Protein AF-A0A6P2MZX0-F1 (afdb_monomer_lite)

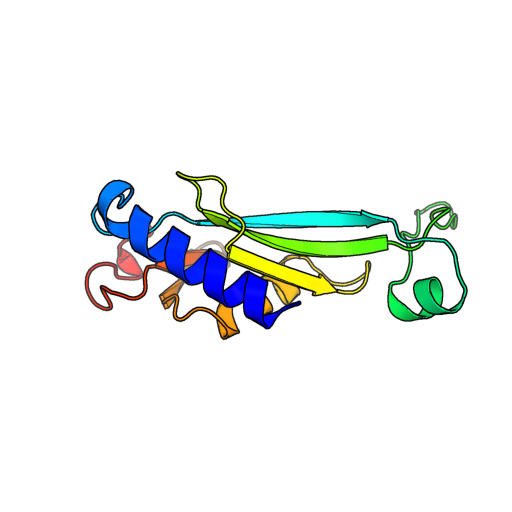Foldseek 3Di:
DVVVLQVVLVVVCVVCVVVPQDVNWFDKDKDKDKDFDPDDPVLCVFANFDADPVRDTDPTFIKIKIFIAGPVPRDGNDMDIHHPPDDSVVRSVVVCVVFVWDWQWDQDPVRDIDIDTTHDPDPDPDHNVNPD

pLDDT: mean 78.72, std 12.77, range [50.91, 95.44]

Secondary structure (DSSP, 8-state):
-HHHHHHHHHHHHHHHHTTT-BTTB--EEEEEEEEE----HHHHHHH--PBPTTS-B-SS-EEEEEEEEETTT--EEEEEEEETTS-HHHHTTHHHHSS--EEEEEE-TTS-EEEEEE-TT-SSS--GGGG-

Organism: NCBI:txid488446

Sequence (132 aa):
MVWLFERTVQAWCQQDAARHAFNGLSLWAIDGITLRTPDSPANREHFGAQGYASGKVASYPQVRAATLTSLPTHLVANIAFDRYETNEMLYAKQLLERWMARSIRVLDAAGCERVLLTSLTDRRRFKAADLR

Structure (mmCIF, N/CA/C/O backbone):
data_AF-A0A6P2MZX0-F1
#
_entry.id   AF-A0A6P2MZX0-F1
#
loop_
_atom_site.group_PDB
_atom_site.id
_atom_site.type_symbol
_atom_site.label_atom_id
_atom_site.label_alt_id
_atom_site.label_comp_id
_atom_site.label_asym_id
_atom_site.label_entity_id
_atom_site.label_seq_id
_atom_site.pdbx_PDB_ins_code
_atom_site.Cartn_x
_atom_site.Cartn_y
_atom_site.Cartn_z
_atom_site.occupancy
_atom_site.B_iso_or_equiv
_atom_site.auth_seq_id
_atom_site.auth_comp_id
_atom_site.auth_asym_id
_atom_site.auth_atom_id
_atom_site.pdbx_PDB_model_num
ATOM 1 N N . MET A 1 1 ? -6.941 -15.015 -7.993 1.00 63.00 1 MET A N 1
ATOM 2 C CA . MET A 1 1 ? -6.046 -14.533 -6.915 1.00 63.00 1 MET A CA 1
ATOM 3 C C . MET A 1 1 ? -6.622 -13.329 -6.177 1.00 63.00 1 MET A C 1
ATOM 5 O O . MET A 1 1 ? -6.818 -13.452 -4.979 1.00 63.00 1 MET A O 1
ATOM 9 N N . VAL A 1 2 ? -6.976 -12.230 -6.859 1.00 83.12 2 VAL A N 1
ATOM 10 C CA . VAL A 1 2 ? -7.536 -11.011 -6.224 1.00 83.12 2 VAL A CA 1
ATOM 11 C C . VAL A 1 2 ? -8.742 -11.301 -5.316 1.00 83.12 2 VAL A C 1
ATOM 13 O O . VAL A 1 2 ? -8.747 -10.893 -4.163 1.00 83.12 2 VAL A O 1
ATOM 16 N N . TRP A 1 3 ? -9.703 -12.103 -5.785 1.00 86.06 3 TRP A N 1
ATOM 17 C CA . TRP A 1 3 ? -10.902 -12.444 -5.007 1.00 86.06 3 TRP A CA 1
ATOM 18 C C . TRP A 1 3 ? -10.604 -13.119 -3.656 1.00 86.06 3 TRP A C 1
ATOM 20 O O . TRP A 1 3 ? -11.229 -12.791 -2.651 1.00 86.06 3 TRP A O 1
ATOM 30 N N . LEU A 1 4 ? -9.640 -14.050 -3.616 1.00 91.06 4 LEU A N 1
ATOM 31 C CA . LEU A 1 4 ? -9.277 -14.751 -2.379 1.00 91.06 4 LEU A CA 1
ATOM 32 C C . LEU A 1 4 ? -8.613 -13.791 -1.393 1.00 91.06 4 LEU A C 1
ATOM 34 O O . LEU A 1 4 ? -8.955 -13.797 -0.217 1.00 91.06 4 LEU A O 1
ATOM 38 N N . PHE A 1 5 ? -7.696 -12.952 -1.880 1.00 88.62 5 PHE A N 1
ATOM 39 C CA . PHE A 1 5 ? -7.072 -11.914 -1.066 1.00 88.62 5 PHE A CA 1
ATOM 40 C C . PHE A 1 5 ? -8.131 -10.998 -0.436 1.00 88.62 5 PHE A C 1
ATOM 42 O O . PHE A 1 5 ? -8.157 -10.847 0.782 1.00 88.62 5 PHE A O 1
ATOM 49 N N . GLU A 1 6 ? -9.060 -10.477 -1.243 1.00 84.75 6 GLU A N 1
ATOM 50 C CA . GLU A 1 6 ? -10.134 -9.592 -0.778 1.00 84.75 6 GLU A CA 1
ATOM 51 C C . GLU A 1 6 ? -11.017 -10.252 0.290 1.00 84.75 6 GLU A C 1
ATOM 53 O O . GLU A 1 6 ? -11.333 -9.629 1.304 1.00 84.75 6 GLU A O 1
ATOM 58 N N . ARG A 1 7 ? -11.401 -11.521 0.098 1.00 87.62 7 ARG A N 1
ATOM 59 C CA . ARG A 1 7 ? -12.245 -12.249 1.059 1.00 87.62 7 ARG A CA 1
ATOM 60 C C . ARG A 1 7 ? -11.550 -12.533 2.374 1.00 87.62 7 ARG A C 1
ATOM 62 O O . ARG A 1 7 ? -12.153 -12.330 3.427 1.00 87.62 7 ARG A O 1
ATOM 69 N N . THR A 1 8 ? -10.298 -12.958 2.319 1.00 91.06 8 THR A N 1
ATOM 70 C CA . THR A 1 8 ? -9.527 -13.281 3.518 1.00 91.06 8 THR A CA 1
ATOM 71 C C . THR A 1 8 ? -9.231 -12.024 4.332 1.00 91.06 8 THR A C 1
ATOM 73 O O . THR A 1 8 ? -9.480 -11.999 5.535 1.00 91.06 8 THR A O 1
ATOM 76 N N . VAL A 1 9 ? -8.800 -10.947 3.669 1.00 88.75 9 VAL A N 1
ATOM 77 C CA . VAL A 1 9 ? -8.593 -9.643 4.307 1.00 88.75 9 VAL A CA 1
ATOM 78 C C . VAL A 1 9 ? -9.875 -9.144 4.957 1.00 88.75 9 VAL A C 1
ATOM 80 O O . VAL A 1 9 ? -9.853 -8.748 6.119 1.00 88.75 9 VAL A O 1
ATOM 83 N N . GLN A 1 10 ? -11.002 -9.168 4.237 1.00 84.50 10 GLN A N 1
ATOM 84 C CA . GLN A 1 10 ? -12.267 -8.685 4.780 1.00 84.50 10 GLN A CA 1
ATOM 85 C C . GLN A 1 10 ? -12.652 -9.456 6.048 1.00 84.50 10 GLN A C 1
ATOM 87 O O . GLN A 1 10 ? -13.026 -8.833 7.041 1.00 84.50 10 GLN A O 1
ATOM 92 N N . ALA A 1 11 ? -12.544 -10.786 6.026 1.00 88.88 11 ALA A N 1
ATOM 93 C CA . ALA A 1 11 ? -12.876 -11.623 7.172 1.00 88.88 11 ALA A CA 1
ATOM 94 C C . ALA A 1 11 ? -11.989 -11.304 8.387 1.00 88.88 11 ALA A C 1
ATOM 96 O O . ALA A 1 11 ? -12.507 -11.076 9.480 1.00 88.88 11 ALA A O 1
ATOM 97 N N . TRP A 1 12 ? -10.670 -11.216 8.197 1.00 90.75 12 TRP A N 1
ATOM 98 C CA . TRP A 1 12 ? -9.736 -10.932 9.288 1.00 90.75 12 TRP A CA 1
ATOM 99 C C . TRP A 1 12 ? -9.880 -9.510 9.832 1.00 90.75 12 TRP A C 1
ATOM 101 O O . TRP A 1 12 ? -9.962 -9.320 11.043 1.00 90.75 12 TRP A O 1
ATOM 111 N N . CYS A 1 13 ? -10.017 -8.506 8.962 1.00 86.31 13 CYS A N 1
ATOM 112 C CA . CYS A 1 13 ? -10.241 -7.134 9.407 1.00 86.31 13 CYS A CA 1
ATOM 113 C C . CYS A 1 13 ? -11.568 -6.979 10.165 1.00 86.31 13 CYS A C 1
ATOM 115 O O . CYS A 1 13 ? -11.626 -6.207 11.117 1.00 86.31 13 CYS A O 1
ATOM 117 N N . GLN A 1 14 ? -12.627 -7.702 9.778 1.00 84.75 14 GLN A N 1
ATOM 118 C CA . GLN A 1 14 ? -13.908 -7.690 10.495 1.00 84.75 14 GLN A CA 1
ATOM 119 C C . GLN A 1 14 ? -13.819 -8.373 11.861 1.00 84.75 14 GLN A C 1
ATOM 121 O O . GLN A 1 14 ? -14.356 -7.843 12.833 1.00 84.75 14 GLN A O 1
ATOM 126 N N . GLN A 1 15 ? -13.129 -9.513 11.941 1.00 88.31 15 GLN A N 1
ATOM 127 C CA . GLN A 1 15 ? -12.914 -10.245 13.189 1.00 88.31 15 GLN A CA 1
ATOM 128 C C . GLN A 1 15 ? -12.218 -9.372 14.248 1.00 88.31 15 GLN A C 1
ATOM 130 O O . GLN A 1 15 ? -12.610 -9.372 15.415 1.00 88.31 15 GLN A O 1
ATOM 135 N N . ASP A 1 16 ? -11.229 -8.588 13.826 1.00 87.25 16 ASP A N 1
ATOM 136 C CA . ASP A 1 16 ? -10.366 -7.809 14.715 1.00 87.25 16 ASP A CA 1
ATOM 137 C C . ASP A 1 16 ? -10.853 -6.366 14.953 1.00 87.25 16 ASP A C 1
ATOM 139 O O . ASP A 1 16 ? -10.374 -5.683 15.866 1.00 87.25 16 ASP A O 1
ATOM 143 N N . ALA A 1 17 ? -11.843 -5.899 14.181 1.00 81.25 17 ALA A N 1
ATOM 144 C CA . ALA A 1 17 ? -12.291 -4.504 14.170 1.00 81.25 17 ALA A CA 1
ATOM 145 C C . ALA A 1 17 ? -12.700 -3.976 15.553 1.00 81.25 17 ALA A C 1
ATOM 147 O O . ALA A 1 17 ? -12.291 -2.882 15.938 1.00 81.25 17 ALA A O 1
ATOM 148 N N . ALA A 1 18 ? -13.503 -4.738 16.303 1.00 82.56 18 ALA A N 1
ATOM 149 C CA . ALA A 1 18 ? -13.980 -4.312 17.620 1.00 82.56 18 ALA A CA 1
ATOM 150 C C . ALA A 1 18 ? -12.867 -4.345 18.678 1.00 82.56 18 ALA A C 1
ATOM 152 O O . ALA A 1 18 ? -12.812 -3.475 19.546 1.00 82.56 18 ALA A O 1
ATOM 153 N N . ARG A 1 19 ? -11.960 -5.325 18.586 1.00 90.00 19 ARG A N 1
ATOM 154 C CA . ARG A 1 19 ? -10.858 -5.521 19.537 1.00 90.00 19 ARG A CA 1
ATOM 155 C C . ARG A 1 19 ? -9.825 -4.401 19.464 1.00 90.00 19 ARG A C 1
ATOM 157 O O . ARG A 1 19 ? -9.254 -4.031 20.485 1.00 90.00 19 ARG A O 1
ATOM 164 N N . HIS A 1 20 ? -9.593 -3.874 18.266 1.00 85.88 20 HIS A N 1
ATOM 165 C CA . HIS A 1 20 ? -8.568 -2.865 18.010 1.00 85.88 20 HIS A CA 1
ATOM 166 C C . HIS A 1 20 ? -9.138 -1.489 17.648 1.00 85.88 20 HIS A C 1
ATOM 168 O O . HIS A 1 20 ? -8.439 -0.652 17.074 1.00 85.88 20 HIS A O 1
ATOM 174 N N . ALA A 1 21 ? -10.403 -1.235 17.987 1.00 82.50 21 ALA A N 1
ATOM 175 C CA . ALA A 1 21 ? -10.996 0.079 17.819 1.00 82.50 21 ALA A CA 1
ATOM 176 C C . ALA A 1 21 ? -10.322 1.096 18.754 1.00 82.50 21 ALA A C 1
ATOM 178 O O . ALA A 1 21 ? -10.292 0.927 19.972 1.00 82.50 21 ALA A O 1
ATOM 179 N N . PHE A 1 22 ? -9.838 2.199 18.195 1.00 75.25 22 PHE A N 1
ATOM 180 C CA . PHE A 1 22 ? -9.303 3.325 18.950 1.00 75.25 22 PHE A CA 1
ATOM 181 C C . PHE A 1 22 ? -10.372 4.411 19.050 1.00 75.25 22 PHE A C 1
ATOM 183 O O . PHE A 1 22 ? -10.700 5.053 18.057 1.00 75.25 22 PHE A O 1
ATOM 190 N N . ASN A 1 23 ? -10.973 4.601 20.228 1.00 78.94 23 ASN A N 1
ATOM 191 C CA . ASN A 1 23 ? -12.077 5.556 20.429 1.00 78.94 23 ASN A CA 1
ATOM 192 C C . ASN A 1 23 ? -13.258 5.371 19.447 1.00 78.94 23 ASN A C 1
ATOM 194 O O . ASN A 1 23 ? -13.919 6.337 19.059 1.00 78.94 23 ASN A O 1
ATOM 198 N N . GLY A 1 24 ? -13.531 4.125 19.041 1.00 71.75 24 GLY A N 1
ATOM 199 C CA . GLY A 1 24 ? -14.560 3.788 18.046 1.00 71.75 24 GLY A CA 1
ATOM 200 C C . GLY A 1 24 ? -14.120 3.951 16.584 1.00 71.75 24 GLY A C 1
ATOM 201 O O . GLY A 1 24 ? -14.941 3.790 15.684 1.00 71.75 24 GLY A O 1
ATOM 202 N N . LEU A 1 25 ? -12.843 4.257 16.334 1.00 67.88 25 LEU A N 1
ATOM 203 C CA . LEU A 1 25 ? -12.250 4.366 15.003 1.00 67.88 25 LEU A CA 1
ATOM 204 C C . LEU A 1 25 ? -11.380 3.156 14.666 1.00 67.88 25 LEU A C 1
ATOM 206 O O . LEU A 1 25 ? -10.744 2.561 15.533 1.00 67.88 25 LEU A O 1
ATOM 210 N N . SER A 1 26 ? -11.301 2.843 13.374 1.00 76.88 26 SER A N 1
ATOM 211 C CA . SER A 1 26 ? -10.287 1.938 12.831 1.00 76.88 26 SER A CA 1
ATOM 212 C C . SER A 1 26 ? -9.039 2.735 12.456 1.00 76.88 26 SER A C 1
ATOM 214 O O . SER A 1 26 ? -9.155 3.789 11.831 1.00 76.88 26 SER A O 1
ATOM 216 N N . LEU A 1 27 ? -7.863 2.223 12.816 1.00 79.69 27 LEU A N 1
ATOM 217 C CA . LEU A 1 27 ? -6.575 2.856 12.536 1.00 79.69 27 LEU A CA 1
ATOM 218 C C . LEU A 1 27 ? -5.893 2.198 11.332 1.00 79.69 27 LEU A C 1
ATOM 220 O O . LEU A 1 27 ? -5.664 0.986 11.327 1.00 79.69 27 LEU A O 1
ATOM 224 N N . TRP A 1 28 ? -5.544 3.013 10.339 1.00 83.75 28 TRP A N 1
ATOM 225 C CA . TRP A 1 28 ? -4.956 2.581 9.073 1.00 83.75 28 TRP A CA 1
ATOM 226 C C . TRP A 1 28 ? -3.778 3.475 8.689 1.00 83.75 28 TRP A C 1
ATOM 228 O O . TRP A 1 28 ? -3.815 4.679 8.941 1.00 83.75 28 TRP A O 1
ATOM 238 N N . ALA A 1 29 ? -2.773 2.889 8.050 1.00 82.12 29 ALA A N 1
ATOM 239 C CA . ALA A 1 29 ? -1.679 3.589 7.392 1.00 82.12 29 ALA A CA 1
ATOM 240 C C . ALA A 1 29 ? -1.771 3.397 5.878 1.00 82.12 29 ALA A C 1
ATOM 242 O O . ALA A 1 29 ? -2.223 2.347 5.410 1.00 82.12 29 ALA A O 1
ATOM 243 N N . ILE A 1 30 ? -1.339 4.416 5.135 1.00 82.44 30 ILE A N 1
ATOM 244 C CA . ILE A 1 30 ? -1.054 4.298 3.710 1.00 82.44 30 ILE A CA 1
ATOM 245 C C . ILE A 1 30 ? 0.427 4.580 3.525 1.00 82.44 30 ILE A C 1
ATOM 247 O O . ILE A 1 30 ? 0.850 5.706 3.763 1.00 82.44 30 ILE A O 1
ATOM 251 N N . ASP A 1 31 ? 1.169 3.570 3.077 1.00 83.25 31 ASP A N 1
ATOM 252 C CA . ASP A 1 31 ? 2.612 3.673 2.865 1.00 83.25 31 ASP A CA 1
ATOM 253 C C . ASP A 1 31 ? 2.964 3.340 1.414 1.00 83.25 31 ASP A C 1
ATOM 255 O O . ASP A 1 31 ? 2.595 2.270 0.904 1.00 83.25 31 ASP A O 1
ATOM 259 N N . GLY A 1 32 ? 3.691 4.249 0.760 1.00 83.88 32 GLY A N 1
ATOM 260 C CA . GLY A 1 32 ? 4.296 4.045 -0.546 1.00 83.88 32 GLY A CA 1
ATOM 261 C C . GLY A 1 32 ? 5.563 3.193 -0.478 1.00 83.88 32 GLY A C 1
ATOM 262 O O . GLY A 1 32 ? 6.481 3.434 0.304 1.00 83.88 32 GLY A O 1
ATOM 263 N N . ILE A 1 33 ? 5.652 2.205 -1.362 1.00 86.81 33 ILE A N 1
ATOM 264 C CA . ILE A 1 33 ? 6.819 1.348 -1.554 1.00 86.81 33 ILE A CA 1
ATOM 265 C C . ILE A 1 33 ? 7.241 1.354 -3.021 1.00 86.81 33 ILE A C 1
ATOM 267 O O . ILE A 1 33 ? 6.437 1.546 -3.934 1.00 86.81 33 ILE A O 1
ATOM 271 N N . THR A 1 34 ? 8.533 1.138 -3.263 1.00 90.69 34 THR A N 1
ATOM 272 C CA . THR A 1 34 ? 9.062 0.936 -4.618 1.00 90.69 34 THR A CA 1
ATOM 273 C C . THR A 1 34 ? 9.561 -0.485 -4.755 1.00 90.69 34 THR A C 1
ATOM 275 O O . THR A 1 34 ? 10.461 -0.903 -4.029 1.00 90.69 34 THR A O 1
ATOM 278 N N . LEU A 1 35 ? 9.003 -1.212 -5.713 1.00 91.69 35 LEU A N 1
ATOM 279 C CA . LEU A 1 35 ? 9.404 -2.567 -6.051 1.00 91.69 35 LEU A CA 1
ATOM 280 C C . LEU A 1 35 ? 10.216 -2.545 -7.343 1.00 91.69 35 LEU A C 1
ATOM 282 O O . LEU A 1 35 ? 9.986 -1.722 -8.226 1.00 91.69 35 LEU A O 1
ATOM 286 N N . ARG A 1 36 ? 11.176 -3.458 -7.467 1.00 94.50 36 ARG A N 1
ATOM 287 C CA . ARG A 1 36 ? 11.883 -3.692 -8.732 1.00 94.50 36 ARG A CA 1
ATOM 288 C C . ARG A 1 36 ? 11.193 -4.822 -9.478 1.00 94.50 36 ARG A C 1
ATOM 290 O O . ARG A 1 36 ? 10.743 -5.781 -8.854 1.00 94.50 36 ARG A O 1
ATOM 297 N N . THR A 1 37 ? 11.149 -4.723 -10.798 1.00 94.25 37 THR A N 1
ATOM 298 C CA . THR A 1 37 ? 10.661 -5.800 -11.669 1.00 94.25 37 THR A CA 1
ATOM 299 C C . THR A 1 37 ? 11.795 -6.359 -12.518 1.00 94.25 37 THR A C 1
ATOM 301 O O . THR A 1 37 ? 12.806 -5.674 -12.708 1.00 94.25 37 THR A O 1
ATOM 304 N N . PRO A 1 38 ? 11.665 -7.602 -13.020 1.00 95.44 38 PRO A N 1
ATOM 305 C CA . PRO A 1 38 ? 12.617 -8.152 -13.972 1.00 95.44 38 PRO A CA 1
ATOM 306 C C . PRO A 1 38 ? 12.811 -7.212 -15.159 1.00 95.44 38 PRO A C 1
ATOM 308 O O . PRO A 1 38 ? 11.843 -6.643 -15.675 1.00 95.44 38 PRO A O 1
ATOM 311 N N . ASP A 1 39 ? 14.058 -7.064 -15.593 1.00 95.06 39 ASP A N 1
ATOM 312 C CA . ASP A 1 39 ? 14.373 -6.215 -16.730 1.00 95.06 39 ASP A CA 1
ATOM 313 C C . ASP A 1 39 ? 13.860 -6.847 -18.030 1.00 95.06 39 ASP A C 1
ATOM 315 O O . ASP A 1 39 ? 14.312 -7.912 -18.446 1.00 95.06 39 ASP A O 1
ATOM 319 N N . SER A 1 40 ? 12.878 -6.198 -18.649 1.00 95.19 40 SER A N 1
ATOM 320 C CA . SER A 1 40 ? 12.363 -6.555 -19.967 1.00 95.19 40 SER A CA 1
ATOM 321 C C . SER A 1 40 ? 11.864 -5.300 -20.687 1.00 95.19 40 SER A C 1
ATOM 323 O O . SER A 1 40 ? 11.432 -4.355 -20.015 1.00 95.19 40 SER A O 1
ATOM 325 N N . PRO A 1 41 ? 11.857 -5.278 -22.034 1.00 94.25 41 PRO A N 1
ATOM 326 C CA . PRO A 1 41 ? 11.309 -4.153 -22.791 1.00 94.25 41 PRO A CA 1
ATOM 327 C C . PRO A 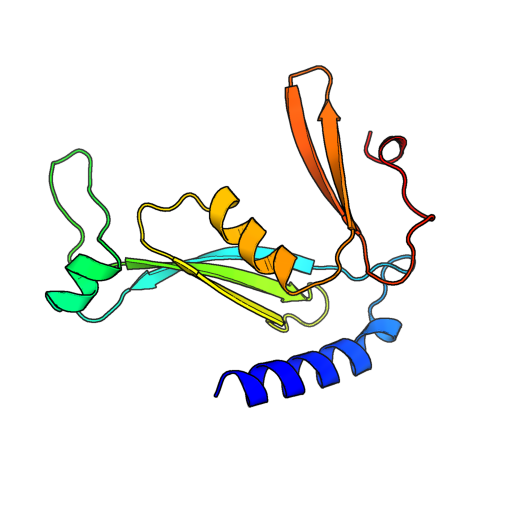1 41 ? 9.871 -3.814 -22.379 1.00 94.25 41 PRO A C 1
ATOM 329 O O . PRO A 1 41 ? 9.573 -2.653 -22.124 1.00 94.25 41 PRO A O 1
ATOM 332 N N . ALA A 1 42 ? 9.023 -4.833 -22.197 1.00 95.19 42 ALA A N 1
ATOM 333 C CA . ALA A 1 42 ? 7.634 -4.662 -21.779 1.00 95.19 42 ALA A CA 1
ATOM 334 C C . ALA A 1 42 ? 7.505 -4.034 -20.380 1.00 95.19 42 ALA A C 1
ATOM 336 O O . ALA A 1 42 ? 6.711 -3.118 -20.189 1.00 95.19 42 ALA A O 1
ATOM 337 N N . ASN A 1 43 ? 8.308 -4.467 -19.399 1.00 94.12 43 ASN A N 1
ATOM 338 C CA . ASN A 1 43 ? 8.273 -3.870 -18.058 1.00 94.12 43 ASN A CA 1
ATOM 339 C C . ASN A 1 43 ? 8.831 -2.445 -18.046 1.00 94.12 43 ASN A C 1
ATOM 341 O O . ASN A 1 43 ? 8.333 -1.612 -17.293 1.00 94.12 43 ASN A O 1
ATOM 345 N N . ARG A 1 44 ? 9.849 -2.143 -18.862 1.00 93.12 44 ARG A N 1
ATOM 346 C CA . ARG A 1 44 ? 10.379 -0.777 -18.992 1.00 93.12 44 ARG A CA 1
ATOM 347 C C . ARG A 1 44 ? 9.366 0.154 -19.632 1.00 93.12 44 ARG A C 1
ATOM 349 O O . ARG A 1 44 ? 9.155 1.245 -19.116 1.00 93.12 44 ARG A O 1
ATOM 356 N N . GLU A 1 45 ? 8.727 -0.292 -20.708 1.00 92.69 45 GLU A N 1
ATOM 357 C CA . GLU A 1 45 ? 7.649 0.449 -21.349 1.00 92.69 45 GLU A CA 1
ATOM 358 C C . GLU A 1 45 ? 6.482 0.646 -20.381 1.00 92.69 45 GLU A C 1
ATOM 360 O O . GLU A 1 45 ? 5.990 1.758 -20.240 1.00 92.69 45 GLU A O 1
ATOM 365 N N . HIS A 1 46 ? 6.062 -0.392 -19.657 1.00 91.00 46 HIS A N 1
ATOM 366 C CA . HIS A 1 46 ? 4.884 -0.312 -18.802 1.00 91.00 46 HIS A CA 1
ATOM 367 C C . HIS A 1 46 ? 5.129 0.432 -17.483 1.00 91.00 46 HIS A C 1
ATOM 369 O O . HIS A 1 46 ? 4.326 1.286 -17.134 1.00 91.00 46 HIS A O 1
ATOM 375 N N . PHE A 1 47 ? 6.215 0.166 -16.756 1.00 91.75 47 PHE A N 1
ATOM 376 C CA . PHE A 1 47 ? 6.434 0.715 -15.410 1.00 91.75 47 PHE A CA 1
ATOM 377 C C . PHE A 1 47 ? 7.420 1.885 -15.354 1.00 91.75 47 PHE A C 1
ATOM 379 O O . PHE A 1 47 ? 7.407 2.648 -14.388 1.00 91.75 47 PHE A O 1
ATOM 386 N N . GLY A 1 48 ? 8.256 2.053 -16.378 1.00 91.25 48 GLY A N 1
ATOM 387 C CA . GLY A 1 48 ? 9.339 3.030 -16.361 1.00 91.25 48 GLY A CA 1
ATOM 388 C C . GLY A 1 48 ? 10.474 2.644 -15.406 1.00 91.25 48 GLY A C 1
ATOM 389 O O . GLY A 1 48 ? 10.538 1.540 -14.856 1.00 91.25 48 GLY A O 1
ATOM 390 N N . ALA A 1 49 ? 11.415 3.565 -15.226 1.00 89.19 49 ALA A N 1
ATOM 391 C CA . ALA A 1 49 ? 12.569 3.396 -14.351 1.00 89.19 49 ALA A CA 1
ATOM 392 C C . ALA A 1 49 ? 13.021 4.756 -13.812 1.00 89.19 49 ALA A C 1
ATOM 394 O O . ALA A 1 49 ? 12.807 5.789 -14.444 1.00 89.19 49 ALA A O 1
ATOM 395 N N . GLN A 1 50 ? 13.688 4.76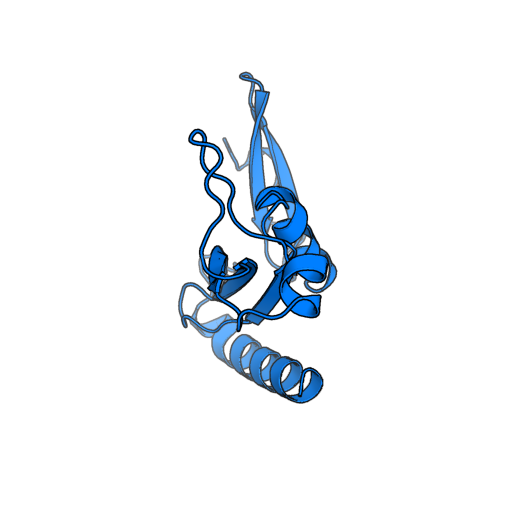4 -12.661 1.00 87.56 50 GLN A N 1
ATOM 396 C CA . GLN A 1 50 ? 14.229 5.993 -12.101 1.00 87.56 50 GLN A CA 1
ATOM 397 C C . GLN A 1 50 ? 15.315 6.594 -12.995 1.00 87.56 50 GLN A C 1
ATOM 399 O O . GLN A 1 50 ? 16.344 5.966 -13.251 1.00 87.56 50 GLN A O 1
ATOM 404 N N . GLY A 1 51 ? 15.101 7.840 -13.415 1.00 87.62 51 GLY A N 1
ATOM 405 C CA . GLY A 1 51 ? 16.137 8.699 -13.977 1.00 87.62 51 GLY A CA 1
ATOM 406 C C . GLY A 1 51 ? 16.904 9.431 -12.876 1.00 87.62 51 GLY A C 1
ATOM 407 O O . GLY A 1 51 ? 16.316 9.921 -11.910 1.00 87.62 51 GLY A O 1
ATOM 408 N N . TYR A 1 52 ? 18.222 9.514 -13.019 1.00 84.75 52 TYR A N 1
ATOM 409 C CA . TYR A 1 52 ? 19.096 10.315 -12.166 1.00 84.75 52 TYR A CA 1
ATOM 410 C C . TYR A 1 52 ? 19.471 11.618 -12.877 1.00 84.75 52 TYR A C 1
ATOM 412 O O . TYR A 1 52 ? 19.581 11.652 -14.100 1.00 84.75 52 TYR A O 1
ATOM 420 N N . ALA A 1 53 ? 19.765 12.675 -12.114 1.00 83.81 53 ALA A N 1
ATOM 421 C CA . ALA A 1 53 ? 20.205 13.967 -12.662 1.00 83.81 53 ALA A CA 1
ATOM 422 C C . ALA A 1 53 ? 21.467 13.865 -13.548 1.00 83.81 53 ALA A C 1
ATOM 424 O O . ALA A 1 53 ? 21.715 14.722 -14.385 1.00 83.81 53 ALA A O 1
ATOM 425 N N . SER A 1 54 ? 22.244 12.789 -13.394 1.00 88.06 54 SER A N 1
ATOM 426 C CA . SER A 1 54 ? 23.403 12.456 -14.229 1.00 88.06 54 SER A CA 1
ATOM 427 C C . SER A 1 54 ? 23.051 11.892 -15.614 1.00 88.06 54 SER A C 1
ATOM 429 O O . SER A 1 54 ? 23.953 11.497 -16.346 1.00 88.06 54 SER A O 1
ATOM 431 N N . GLY A 1 55 ? 21.764 11.775 -15.959 1.00 85.56 55 GLY A N 1
ATOM 432 C CA . GLY A 1 55 ? 21.288 11.137 -17.192 1.00 85.56 55 GLY A CA 1
ATOM 433 C C . GLY A 1 55 ? 21.313 9.605 -17.152 1.00 85.56 55 GLY A C 1
ATOM 434 O O . GLY A 1 55 ? 20.886 8.954 -18.102 1.00 85.56 55 GLY A O 1
ATOM 435 N N . LYS A 1 56 ? 21.789 9.005 -16.053 1.00 88.38 56 LYS A N 1
ATOM 436 C CA . LYS A 1 56 ? 21.735 7.552 -15.853 1.00 88.38 56 LYS A CA 1
ATOM 437 C C . LYS A 1 56 ? 20.304 7.115 -15.547 1.00 88.38 56 LYS A C 1
ATOM 439 O O . LYS A 1 56 ? 19.572 7.820 -14.855 1.00 88.38 56 LYS A O 1
ATOM 444 N N . VAL A 1 57 ? 19.940 5.923 -16.007 1.00 87.88 57 VAL A N 1
ATOM 445 C CA . VAL A 1 57 ? 18.664 5.264 -15.695 1.00 87.88 57 VAL A CA 1
ATOM 446 C C . VAL A 1 57 ? 18.936 4.054 -14.805 1.00 87.88 57 VAL A C 1
ATOM 448 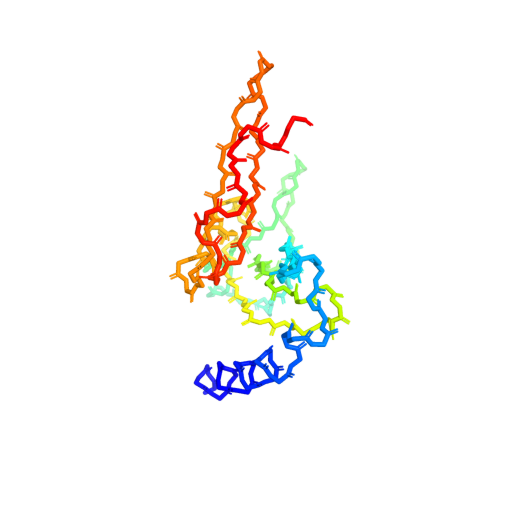O O . VAL A 1 57 ? 19.978 3.407 -14.931 1.00 87.88 57 VAL A O 1
ATOM 451 N N . ALA A 1 58 ? 18.022 3.757 -13.884 1.00 87.81 58 ALA A N 1
ATOM 452 C CA . ALA A 1 58 ? 18.120 2.591 -13.019 1.00 87.81 58 ALA A CA 1
ATOM 453 C C . ALA A 1 58 ? 18.230 1.282 -13.820 1.00 87.81 58 ALA A C 1
ATOM 455 O O . ALA A 1 58 ? 17.568 1.074 -14.842 1.00 87.81 58 ALA A O 1
ATOM 456 N N . SER A 1 59 ? 19.054 0.365 -13.302 1.00 89.25 59 SER A N 1
ATOM 457 C CA . SER A 1 59 ? 19.327 -0.927 -13.937 1.00 89.25 59 SER A CA 1
ATOM 458 C C . SER A 1 59 ? 18.081 -1.794 -14.099 1.00 89.25 59 SER A C 1
ATOM 460 O O . SER A 1 59 ? 18.053 -2.616 -15.002 1.00 89.25 59 SER A O 1
ATOM 462 N N . TYR A 1 60 ? 17.039 -1.585 -13.290 1.00 93.38 60 TYR A N 1
ATOM 463 C CA . TYR A 1 60 ? 15.783 -2.330 -13.363 1.00 93.38 60 TYR A CA 1
ATOM 464 C C . TYR A 1 60 ? 14.584 -1.381 -13.445 1.00 93.38 60 TYR A C 1
ATOM 466 O O . TYR A 1 60 ? 14.620 -0.327 -12.800 1.00 93.38 60 TYR A O 1
ATOM 474 N N . PRO A 1 61 ? 13.519 -1.754 -14.180 1.00 94.25 61 PRO A N 1
ATOM 475 C CA . PRO A 1 61 ? 12.247 -1.057 -14.095 1.00 94.25 61 PRO A CA 1
ATOM 476 C C . PRO A 1 61 ? 11.664 -1.127 -12.681 1.00 94.25 61 PRO A C 1
ATOM 478 O O . PRO A 1 61 ? 11.852 -2.106 -11.945 1.00 94.25 61 PRO A O 1
ATOM 481 N N . GLN A 1 62 ? 10.957 -0.070 -12.294 1.00 93.75 62 GLN A N 1
ATOM 482 C CA . GLN A 1 62 ? 10.457 0.117 -10.935 1.00 93.75 62 GLN A CA 1
ATOM 483 C C . GLN A 1 62 ? 8.947 0.319 -10.929 1.00 93.75 62 GLN A C 1
ATOM 485 O O . GLN A 1 62 ? 8.411 1.099 -11.704 1.00 93.75 62 GLN A O 1
ATOM 490 N N . VAL A 1 63 ? 8.278 -0.353 -10.001 1.00 92.00 63 VAL A N 1
ATOM 491 C CA . VAL A 1 63 ? 6.839 -0.245 -9.754 1.00 92.00 63 VAL A CA 1
ATOM 492 C C . VAL A 1 63 ? 6.646 0.524 -8.463 1.00 92.00 63 VAL A C 1
ATOM 494 O O . VAL A 1 63 ? 7.290 0.211 -7.457 1.00 92.00 63 VAL A O 1
ATOM 497 N N . ARG A 1 64 ? 5.757 1.513 -8.466 1.00 88.88 64 ARG A N 1
ATOM 498 C CA . ARG A 1 64 ? 5.272 2.122 -7.227 1.00 88.88 64 ARG A CA 1
ATOM 499 C C . ARG A 1 64 ? 4.084 1.325 -6.738 1.00 88.88 64 ARG A C 1
ATOM 501 O O . ARG A 1 64 ? 3.237 0.931 -7.533 1.00 88.88 64 ARG A O 1
ATOM 508 N N . ALA A 1 65 ? 4.022 1.089 -5.439 1.00 87.94 65 ALA A N 1
ATOM 509 C CA . ALA A 1 65 ? 2.823 0.563 -4.822 1.00 87.94 65 ALA A CA 1
ATOM 510 C C . ALA A 1 65 ? 2.484 1.358 -3.568 1.00 87.94 65 ALA A C 1
ATOM 512 O O . ALA A 1 65 ? 3.390 1.813 -2.883 1.00 87.94 65 ALA A O 1
ATOM 513 N N . ALA A 1 66 ? 1.202 1.508 -3.252 1.00 87.19 66 ALA A N 1
ATOM 514 C CA . ALA A 1 66 ? 0.762 1.948 -1.929 1.00 87.19 66 ALA A CA 1
ATOM 515 C C . ALA A 1 66 ? 0.007 0.810 -1.272 1.00 87.19 66 ALA A C 1
ATOM 517 O O . ALA A 1 66 ? -0.836 0.173 -1.907 1.00 87.19 66 ALA A O 1
ATOM 518 N N . THR A 1 67 ? 0.288 0.592 0.005 1.00 86.88 67 THR A N 1
ATOM 519 C CA . THR A 1 67 ? -0.435 -0.379 0.825 1.00 86.88 67 THR A CA 1
ATOM 520 C C . THR A 1 67 ? -1.380 0.343 1.764 1.00 86.88 67 THR A C 1
ATOM 522 O O . THR A 1 67 ? -1.007 1.358 2.335 1.00 86.88 67 THR A O 1
ATOM 525 N N . LEU A 1 68 ? -2.594 -0.175 1.931 1.00 85.88 68 LEU A N 1
ATOM 526 C CA . LEU A 1 68 ? -3.475 0.183 3.036 1.00 85.88 68 LEU A CA 1
ATOM 527 C C . LEU A 1 68 ? -3.287 -0.866 4.127 1.00 85.88 68 LEU A C 1
ATOM 529 O O . LEU A 1 68 ? -3.651 -2.022 3.918 1.00 85.88 68 LEU A O 1
ATOM 533 N N . THR A 1 69 ? -2.748 -0.475 5.276 1.00 87.94 69 THR A N 1
ATOM 534 C CA . THR A 1 69 ? -2.325 -1.420 6.316 1.00 87.94 69 THR A CA 1
ATOM 535 C C . THR A 1 69 ? -2.982 -1.096 7.648 1.00 87.94 69 THR A C 1
ATOM 537 O O . THR A 1 69 ? -3.012 0.056 8.079 1.00 87.94 69 THR A O 1
ATOM 540 N N . SER A 1 70 ? -3.534 -2.111 8.309 1.00 87.56 70 SER A N 1
ATOM 541 C CA . SER A 1 70 ? -4.091 -1.968 9.652 1.00 87.56 70 SER A CA 1
ATOM 542 C C . SER A 1 70 ? -2.948 -1.712 10.627 1.00 87.56 70 SER A C 1
ATOM 544 O O . SER A 1 70 ? -2.091 -2.571 10.801 1.00 87.56 70 SER A O 1
ATOM 546 N N . LEU A 1 71 ? -2.933 -0.554 11.287 1.00 86.31 71 LEU A N 1
ATOM 547 C CA . LEU A 1 71 ? -1.904 -0.234 12.282 1.00 86.31 71 LEU A CA 1
ATOM 548 C C . LEU A 1 71 ? -1.826 -1.234 13.453 1.00 86.31 71 LEU A C 1
ATOM 550 O O . LEU A 1 71 ? -0.718 -1.608 13.820 1.00 86.31 71 LEU A O 1
ATOM 554 N N . PRO A 1 72 ? -2.943 -1.701 14.046 1.00 86.88 72 PRO A N 1
ATOM 555 C CA . PRO A 1 72 ? -2.870 -2.603 15.198 1.00 86.88 72 PRO A CA 1
ATOM 556 C C . PRO A 1 72 ? -2.499 -4.051 14.853 1.00 86.88 72 PRO A C 1
ATOM 558 O O . PRO A 1 72 ? -2.005 -4.763 15.721 1.00 86.88 72 PRO A O 1
ATOM 561 N N . THR A 1 73 ? -2.763 -4.506 13.624 1.00 88.69 73 THR A N 1
ATOM 562 C CA . THR A 1 73 ? -2.578 -5.920 13.228 1.00 88.69 73 THR A CA 1
ATOM 563 C C . THR A 1 73 ? -1.517 -6.117 12.147 1.00 88.69 73 THR A C 1
ATOM 565 O O . THR A 1 73 ? -1.157 -7.249 11.843 1.00 88.69 73 THR A O 1
ATOM 568 N N . HIS A 1 74 ? -1.026 -5.031 11.546 1.00 90.19 74 HIS A N 1
ATOM 569 C CA . HIS A 1 74 ? -0.142 -5.025 10.377 1.00 90.19 74 HIS A CA 1
ATOM 570 C C . HIS A 1 74 ? -0.692 -5.781 9.152 1.00 90.19 74 HIS A C 1
ATOM 572 O O . HIS A 1 74 ? 0.053 -6.100 8.226 1.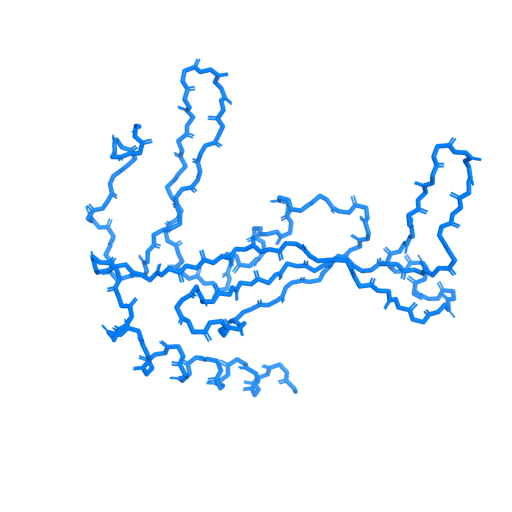00 90.19 74 HIS A O 1
ATOM 578 N N . LEU A 1 75 ? -2.003 -6.044 9.105 1.00 90.12 75 LEU A N 1
ATOM 579 C CA . LEU A 1 75 ? -2.648 -6.665 7.951 1.00 90.12 75 LEU A CA 1
ATOM 580 C C . LEU A 1 75 ? -2.739 -5.680 6.784 1.00 90.12 75 LEU A C 1
ATOM 582 O O . LEU A 1 75 ? -3.335 -4.607 6.914 1.00 90.12 75 LEU A O 1
ATOM 586 N N . VAL A 1 76 ? -2.196 -6.074 5.630 1.00 90.12 76 VAL A N 1
ATOM 587 C CA . VAL A 1 76 ? -2.358 -5.340 4.369 1.00 90.12 76 VAL A CA 1
ATOM 588 C C . VAL A 1 76 ? -3.751 -5.614 3.827 1.00 90.12 76 VAL A C 1
ATOM 590 O O . VAL A 1 76 ? -4.061 -6.724 3.399 1.00 90.12 76 VAL A O 1
ATOM 593 N N . ALA A 1 77 ? -4.590 -4.588 3.849 1.00 86.81 77 ALA A N 1
ATOM 594 C CA . ALA A 1 77 ? -5.983 -4.679 3.463 1.00 86.81 77 ALA A CA 1
ATOM 595 C C . ALA A 1 77 ? -6.241 -4.345 1.990 1.00 86.81 77 ALA A C 1
ATOM 597 O O . ALA A 1 77 ? -7.239 -4.768 1.406 1.00 86.81 77 ALA A O 1
ATOM 598 N N . ASN A 1 78 ? -5.354 -3.569 1.377 1.00 85.50 78 ASN A N 1
ATOM 599 C CA . ASN A 1 78 ? -5.409 -3.283 -0.047 1.00 85.50 78 ASN A CA 1
ATOM 600 C C . ASN A 1 78 ? -4.028 -2.854 -0.549 1.00 85.50 78 ASN A C 1
ATOM 602 O O . ASN A 1 78 ? -3.203 -2.373 0.228 1.00 85.50 78 ASN A O 1
ATOM 606 N N . ILE A 1 79 ? -3.789 -3.016 -1.845 1.00 86.69 79 ILE A N 1
ATOM 607 C CA . ILE A 1 79 ? -2.573 -2.559 -2.509 1.00 86.69 79 ILE A CA 1
ATOM 608 C C . ILE A 1 79 ? -2.918 -2.033 -3.903 1.00 86.69 79 ILE A C 1
ATOM 610 O O . ILE A 1 79 ? -3.673 -2.660 -4.645 1.00 86.69 79 ILE A O 1
ATOM 614 N N . ALA A 1 80 ? -2.376 -0.871 -4.247 1.00 85.81 80 ALA A N 1
ATOM 615 C CA . ALA A 1 80 ? -2.482 -0.268 -5.570 1.00 85.81 80 ALA A CA 1
ATOM 616 C C . ALA A 1 80 ? -1.086 -0.206 -6.181 1.00 85.81 80 ALA A C 1
ATOM 618 O O . ALA A 1 80 ? -0.130 0.057 -5.455 1.00 85.81 80 ALA A O 1
ATOM 619 N N . PHE A 1 81 ? -0.981 -0.446 -7.486 1.00 87.50 81 PHE A N 1
ATOM 620 C CA . PHE A 1 81 ? 0.273 -0.415 -8.235 1.00 87.50 81 PHE A CA 1
ATOM 621 C C . PHE A 1 81 ? 0.195 0.634 -9.337 1.00 87.50 81 PHE A C 1
ATOM 623 O O . PHE A 1 81 ? -0.843 0.771 -9.979 1.00 87.50 81 PHE A O 1
ATOM 630 N N . ASP A 1 82 ? 1.302 1.325 -9.581 1.00 87.94 82 ASP A N 1
ATOM 631 C CA . ASP A 1 82 ? 1.413 2.331 -10.631 1.00 87.94 82 ASP A CA 1
ATOM 632 C C . ASP A 1 82 ? 2.859 2.411 -11.163 1.00 87.94 82 ASP A C 1
ATOM 634 O O . ASP A 1 82 ? 3.788 1.766 -10.654 1.00 87.94 82 ASP A O 1
ATOM 638 N N . ARG A 1 83 ? 3.051 3.201 -12.219 1.00 88.19 83 ARG A N 1
ATOM 639 C CA . ARG A 1 83 ? 4.349 3.473 -12.840 1.00 88.19 83 ARG A CA 1
ATOM 640 C C . ARG A 1 83 ? 5.257 4.231 -11.874 1.00 88.19 83 ARG A C 1
ATOM 642 O O . ARG A 1 83 ? 4.800 4.924 -10.965 1.00 88.19 83 ARG A O 1
ATOM 649 N N . TYR A 1 84 ? 6.564 4.149 -12.107 1.00 83.50 84 TYR A N 1
ATOM 650 C CA . TYR A 1 84 ? 7.566 4.825 -11.284 1.00 83.50 84 TYR A CA 1
ATOM 651 C C . TYR A 1 84 ? 7.341 6.342 -11.156 1.00 83.50 84 TYR A C 1
ATOM 653 O O . TYR A 1 84 ? 7.582 6.918 -10.093 1.00 83.50 84 TYR A O 1
ATOM 661 N N . GLU A 1 85 ? 6.904 6.967 -12.247 1.00 77.12 85 GLU A N 1
ATOM 662 C CA . GLU A 1 85 ? 6.765 8.418 -12.416 1.00 77.12 85 GLU A CA 1
ATOM 663 C C . GLU A 1 85 ? 5.529 8.995 -11.709 1.00 77.12 85 GLU A C 1
ATOM 665 O O . GLU A 1 85 ? 5.412 10.212 -11.551 1.00 77.12 85 GLU A O 1
ATOM 670 N N . THR A 1 86 ? 4.609 8.137 -11.262 1.00 73.25 86 THR A N 1
ATOM 671 C CA . THR A 1 86 ? 3.364 8.568 -10.632 1.00 73.25 86 THR A CA 1
ATOM 672 C C . THR A 1 86 ? 3.613 9.008 -9.186 1.00 73.25 86 THR A C 1
ATOM 674 O O . THR A 1 86 ? 4.227 8.302 -8.384 1.00 73.25 86 THR A O 1
ATOM 677 N N . ASN A 1 87 ? 3.114 10.196 -8.832 1.00 71.94 87 ASN A N 1
ATOM 678 C CA . ASN A 1 87 ? 3.202 10.735 -7.474 1.00 71.94 87 ASN A CA 1
ATOM 679 C C . ASN A 1 87 ? 2.391 9.880 -6.479 1.00 71.94 87 ASN A C 1
ATOM 681 O O . ASN A 1 87 ? 1.225 9.574 -6.733 1.00 71.94 87 ASN A O 1
ATOM 685 N N . GLU A 1 88 ? 2.991 9.578 -5.323 1.00 67.12 88 GLU A N 1
ATOM 686 C CA . GLU A 1 88 ? 2.395 8.846 -4.192 1.00 67.12 88 GLU A CA 1
ATOM 687 C C . GLU A 1 88 ? 0.991 9.307 -3.809 1.00 67.12 88 GLU A C 1
ATOM 689 O O . GLU A 1 88 ? 0.073 8.498 -3.669 1.00 67.12 88 GLU A O 1
ATOM 694 N N . MET A 1 89 ? 0.784 10.619 -3.767 1.00 66.19 89 MET A N 1
ATOM 695 C CA . MET A 1 89 ? -0.495 11.215 -3.394 1.00 66.19 89 MET A CA 1
ATOM 696 C C . MET A 1 89 ? -1.608 10.981 -4.422 1.00 66.19 89 MET A C 1
ATOM 698 O O . MET A 1 89 ? -2.788 11.092 -4.082 1.00 66.19 89 MET A O 1
ATOM 702 N N . LEU A 1 90 ? -1.265 10.700 -5.683 1.00 67.88 90 LEU A N 1
ATOM 703 C CA . LEU A 1 90 ? -2.246 10.478 -6.744 1.00 67.88 90 LEU A CA 1
ATOM 704 C C . LEU A 1 90 ? -2.788 9.048 -6.716 1.00 67.88 90 LEU A C 1
ATOM 706 O O . LEU A 1 90 ? -4.000 8.871 -6.822 1.00 67.88 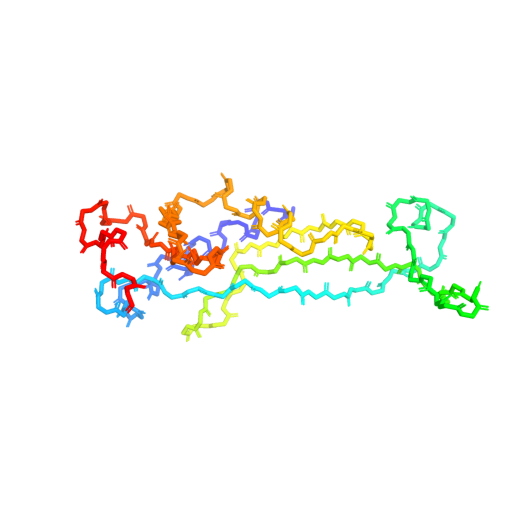90 LEU A O 1
ATOM 710 N N . TYR A 1 91 ? -1.939 8.040 -6.507 1.00 70.25 91 TYR A N 1
ATOM 711 C CA . TYR A 1 91 ? -2.396 6.646 -6.477 1.00 70.25 91 TYR A CA 1
ATOM 712 C C . TYR A 1 91 ? -2.866 6.187 -5.092 1.00 70.25 91 TYR A C 1
ATOM 714 O O . TYR A 1 91 ? -3.743 5.331 -5.010 1.00 70.25 91 TYR A O 1
ATOM 722 N N . ALA A 1 92 ? -2.416 6.815 -3.998 1.00 66.75 92 ALA A N 1
ATOM 723 C CA . ALA A 1 92 ? -3.009 6.601 -2.673 1.00 66.75 92 ALA A CA 1
ATOM 724 C C . ALA A 1 92 ? -4.530 6.860 -2.667 1.00 66.75 92 ALA A C 1
ATOM 726 O O . ALA A 1 92 ? -5.277 6.201 -1.947 1.00 66.75 92 ALA A O 1
ATOM 727 N N . LYS A 1 93 ? -5.019 7.770 -3.522 1.00 66.69 93 LYS A N 1
ATOM 728 C CA . LYS A 1 93 ? -6.457 8.031 -3.693 1.00 66.69 93 LYS A CA 1
ATOM 729 C C . LYS A 1 93 ? -7.210 6.867 -4.340 1.00 66.69 93 LYS A C 1
ATOM 731 O O . LYS A 1 93 ? -8.365 6.655 -3.994 1.00 66.69 93 LYS A O 1
ATOM 736 N N . GLN A 1 94 ? -6.567 6.075 -5.201 1.00 66.94 94 GLN A N 1
ATOM 737 C CA . GLN A 1 94 ? -7.188 4.895 -5.822 1.00 66.94 94 GLN A CA 1
ATOM 738 C C . GLN A 1 94 ? -7.539 3.826 -4.772 1.00 66.94 94 GLN A C 1
ATOM 740 O O . GLN A 1 94 ? -8.532 3.112 -4.904 1.00 66.94 94 GLN A O 1
ATOM 745 N N . LEU A 1 95 ? -6.773 3.749 -3.675 1.00 66.81 95 LEU A N 1
ATOM 746 C CA . LEU A 1 95 ? -7.081 2.861 -2.548 1.00 66.81 95 LEU A CA 1
ATOM 747 C C . LEU A 1 95 ? -8.376 3.256 -1.822 1.00 66.81 95 LEU A C 1
ATOM 749 O O . LEU A 1 95 ? -9.028 2.391 -1.233 1.00 66.81 95 LEU A O 1
ATOM 753 N N . LEU A 1 96 ? -8.759 4.537 -1.887 1.00 62.38 96 LEU A N 1
ATOM 754 C CA . LEU A 1 96 ? -9.952 5.080 -1.235 1.00 62.38 96 LEU A CA 1
ATOM 755 C C . LEU A 1 96 ? -11.243 4.765 -2.002 1.00 62.38 96 LEU A C 1
ATOM 757 O O . LEU A 1 96 ? -12.305 4.753 -1.398 1.00 62.38 96 LEU A O 1
ATOM 761 N N . GLU A 1 97 ? -11.190 4.469 -3.303 1.00 55.97 97 GLU A N 1
ATOM 762 C CA . GLU A 1 97 ? -12.400 4.157 -4.087 1.00 55.97 97 GLU A CA 1
ATOM 763 C C . GLU A 1 97 ? -13.004 2.791 -3.727 1.00 55.97 97 GLU A C 1
ATOM 765 O O . GLU A 1 97 ? -14.206 2.570 -3.869 1.00 55.97 97 GLU A O 1
ATOM 770 N N . ARG A 1 98 ? -12.180 1.870 -3.214 1.00 52.38 98 ARG A N 1
ATOM 771 C CA . ARG A 1 98 ? -12.599 0.515 -2.813 1.00 52.38 98 ARG A CA 1
ATOM 772 C C . ARG A 1 98 ? -13.005 0.398 -1.347 1.00 52.38 98 ARG A C 1
ATOM 774 O O . ARG A 1 98 ? -13.563 -0.624 -0.955 1.00 52.38 98 ARG A O 1
ATOM 781 N N . TRP A 1 99 ? -12.739 1.421 -0.539 1.00 55.50 99 TRP A N 1
ATOM 782 C CA . TRP A 1 99 ? -13.053 1.448 0.886 1.00 55.50 99 TRP A CA 1
ATOM 783 C C . TRP A 1 99 ? -13.926 2.663 1.180 1.00 55.50 99 TRP A C 1
ATOM 785 O O . TRP A 1 99 ? -13.526 3.788 0.925 1.00 55.50 99 TRP A O 1
ATOM 795 N N . MET A 1 100 ? -15.106 2.470 1.772 1.00 52.53 100 MET A N 1
ATOM 796 C CA . MET A 1 100 ? -15.988 3.573 2.189 1.00 52.53 100 MET A CA 1
ATOM 797 C C . MET A 1 100 ? -15.435 4.319 3.429 1.00 52.53 100 MET A C 1
ATOM 799 O O . MET A 1 100 ? -16.099 4.463 4.452 1.00 52.53 100 MET A O 1
ATOM 803 N N . ALA A 1 101 ? -14.202 4.806 3.366 1.00 55.28 101 ALA A N 1
ATOM 804 C CA . ALA A 1 101 ? -13.670 5.746 4.336 1.00 55.28 101 ALA A CA 1
ATOM 805 C C . ALA A 1 101 ? -14.297 7.125 4.094 1.00 55.28 101 ALA A C 1
ATOM 807 O O . ALA A 1 101 ? -14.434 7.578 2.956 1.00 55.28 101 ALA A O 1
ATOM 808 N N . ARG A 1 102 ? -14.670 7.827 5.163 1.00 56.31 102 ARG A N 1
ATOM 809 C CA . ARG A 1 102 ? -15.012 9.246 5.057 1.00 56.31 102 ARG A CA 1
ATOM 810 C C . ARG A 1 102 ? -13.717 10.033 5.196 1.00 56.31 102 ARG A C 1
ATOM 812 O O . ARG A 1 102 ? -13.164 10.116 6.284 1.00 56.31 102 ARG A O 1
ATOM 819 N N . SER A 1 103 ? -13.239 10.633 4.112 1.00 59.53 103 SER A N 1
ATOM 820 C CA . SER A 1 103 ? -12.138 11.593 4.187 1.00 59.53 103 SER A CA 1
ATOM 821 C C . SER A 1 103 ? -12.667 12.967 4.599 1.00 59.53 103 SER A C 1
ATOM 823 O O . SER A 1 103 ? -13.532 13.532 3.928 1.00 59.53 103 SER A O 1
ATOM 825 N N . ILE A 1 104 ? -12.140 13.525 5.681 1.00 64.75 104 ILE A N 1
ATOM 826 C CA . ILE A 1 104 ? -12.342 14.912 6.086 1.00 64.75 104 ILE A CA 1
ATOM 827 C C . ILE A 1 104 ? -11.095 15.688 5.665 1.00 64.75 104 ILE A C 1
ATOM 829 O O . ILE A 1 104 ? -10.018 15.489 6.220 1.00 64.75 104 ILE A O 1
ATOM 833 N N . ARG A 1 105 ? -11.245 16.553 4.661 1.00 65.94 105 ARG A N 1
ATOM 834 C CA . ARG A 1 105 ? -10.175 17.411 4.141 1.00 65.94 105 ARG A CA 1
ATOM 835 C C . ARG A 1 105 ? -10.294 18.799 4.760 1.00 65.94 105 ARG A C 1
ATOM 837 O O . ARG A 1 105 ? -11.379 19.380 4.741 1.00 65.94 105 ARG A O 1
ATOM 844 N N . VAL A 1 106 ? -9.193 19.321 5.288 1.00 69.81 106 VAL A N 1
ATOM 845 C CA . VAL A 1 106 ? -9.096 20.669 5.856 1.00 69.81 106 VAL A CA 1
ATOM 846 C C . VAL A 1 106 ? -7.904 21.375 5.228 1.00 69.81 106 VAL A C 1
ATOM 848 O O . VAL A 1 106 ? -6.822 20.805 5.133 1.00 69.81 106 VAL A O 1
ATOM 851 N N . LEU A 1 107 ? -8.119 22.611 4.793 1.00 76.25 107 LEU A N 1
ATOM 852 C CA . LEU A 1 107 ? -7.049 23.545 4.460 1.00 76.25 107 LEU A CA 1
ATOM 853 C C . LEU A 1 107 ? -6.828 24.424 5.684 1.00 76.25 107 LEU A C 1
ATOM 855 O O . LEU A 1 107 ? -7.784 25.023 6.185 1.00 76.25 107 LEU A O 1
ATOM 859 N N . ASP A 1 108 ? -5.601 24.462 6.189 1.00 74.44 108 ASP A N 1
ATOM 860 C CA . ASP A 1 108 ? -5.254 25.428 7.224 1.00 74.44 108 ASP A CA 1
ATOM 861 C C . ASP A 1 108 ? -5.042 26.832 6.631 1.00 74.44 108 ASP A C 1
ATOM 863 O O . ASP A 1 108 ? -5.052 27.039 5.414 1.00 74.44 108 ASP A O 1
ATOM 867 N N . ALA A 1 109 ? -4.875 27.825 7.505 1.00 76.88 109 ALA A N 1
ATOM 868 C CA . ALA A 1 109 ? -4.692 29.217 7.097 1.00 76.88 109 ALA A CA 1
ATOM 869 C C . ALA A 1 109 ? -3.384 29.465 6.317 1.00 76.88 109 ALA A C 1
ATOM 871 O O . ALA A 1 109 ? -3.258 30.502 5.670 1.00 76.88 109 ALA A O 1
ATOM 872 N N . ALA A 1 110 ? -2.427 28.531 6.365 1.00 78.62 110 ALA A N 1
ATOM 873 C CA . ALA A 1 110 ? -1.179 28.580 5.608 1.00 78.62 110 ALA A CA 1
ATOM 874 C C . ALA A 1 110 ? -1.291 27.884 4.237 1.00 78.62 110 ALA A C 1
ATOM 876 O O . ALA A 1 110 ? -0.325 27.869 3.476 1.00 78.62 110 ALA A O 1
ATOM 877 N N . GLY A 1 111 ? -2.460 27.323 3.904 1.00 74.69 111 GLY A N 1
ATOM 878 C CA . GLY A 1 111 ? -2.695 26.596 2.658 1.00 74.69 111 GLY A CA 1
ATOM 879 C C . GLY A 1 111 ? -2.209 25.146 2.685 1.00 74.69 111 GLY A C 1
ATOM 880 O O . GLY A 1 111 ? -2.243 24.482 1.648 1.00 74.69 111 GLY A O 1
ATOM 881 N N . CYS A 1 112 ? -1.787 24.629 3.842 1.00 65.50 112 CYS A N 1
ATOM 882 C CA . CYS A 1 112 ? -1.434 23.224 3.982 1.00 65.50 112 CYS A CA 1
ATOM 883 C C . CYS A 1 112 ? -2.700 22.369 4.061 1.00 65.50 112 CYS A C 1
ATOM 885 O O . CYS A 1 112 ? -3.647 22.643 4.804 1.00 65.50 112 CYS A O 1
ATOM 887 N N . GLU A 1 113 ? -2.702 21.297 3.280 1.00 71.12 113 GLU A N 1
ATOM 888 C CA . GLU A 1 113 ? -3.793 20.341 3.232 1.00 71.12 113 GLU A CA 1
ATOM 889 C C . GLU A 1 113 ? -3.601 19.247 4.287 1.00 71.12 113 GLU A C 1
ATOM 891 O O . GLU A 1 113 ? -2.580 18.562 4.316 1.00 71.12 113 GLU A O 1
ATOM 896 N N . ARG A 1 114 ? -4.621 19.041 5.123 1.00 61.62 114 ARG A N 1
ATOM 897 C CA . ARG A 1 114 ? -4.716 17.928 6.072 1.00 61.62 114 ARG A CA 1
ATOM 898 C C . ARG A 1 114 ? -5.899 17.041 5.704 1.00 61.62 114 ARG A C 1
ATOM 900 O O . ARG A 1 114 ? -7.003 17.534 5.467 1.00 61.62 114 ARG A O 1
ATOM 907 N N . VAL A 1 115 ? -5.689 15.728 5.681 1.00 60.78 115 VAL A N 1
ATOM 908 C CA . VAL A 1 115 ? -6.737 14.743 5.385 1.00 60.78 115 VAL A CA 1
ATOM 909 C C . VAL A 1 115 ? -6.848 13.770 6.552 1.00 60.78 115 VAL A C 1
ATOM 911 O O . VAL A 1 115 ? -5.911 13.029 6.831 1.00 60.78 115 VAL A O 1
ATOM 914 N N . LEU A 1 116 ? -8.002 13.751 7.219 1.00 65.25 116 LEU A N 1
ATOM 915 C CA . LEU A 1 116 ? -8.356 12.712 8.185 1.00 65.25 116 LEU A CA 1
ATOM 916 C C . LEU A 1 116 ? -9.227 11.668 7.502 1.00 65.25 116 LEU A C 1
ATOM 918 O O . LEU A 1 116 ? -10.331 11.969 7.052 1.00 65.25 116 LEU A O 1
ATOM 922 N N . LEU A 1 117 ? -8.768 10.427 7.474 1.00 61.56 117 LEU A N 1
ATOM 923 C CA . LEU A 1 117 ? -9.573 9.296 7.030 1.00 61.56 117 LEU A CA 1
ATOM 924 C C . LEU A 1 117 ? -10.324 8.728 8.242 1.00 61.56 117 LEU A C 1
ATOM 926 O O . LEU A 1 117 ? -9.708 8.196 9.161 1.00 61.56 117 LEU A O 1
ATOM 930 N N . THR A 1 118 ? -11.651 8.868 8.274 1.00 61.53 118 THR A N 1
ATOM 931 C CA . THR A 1 118 ? -12.511 8.341 9.348 1.00 61.53 118 THR A CA 1
ATOM 932 C C . THR A 1 118 ? -13.234 7.074 8.906 1.00 61.53 118 THR A C 1
ATOM 934 O O . THR A 1 118 ? -13.514 6.875 7.720 1.00 61.53 118 THR A O 1
ATOM 937 N N . SER A 1 119 ? -13.565 6.215 9.875 1.00 54.88 119 SER A N 1
ATOM 938 C CA . SER A 1 119 ? -14.185 4.918 9.606 1.00 54.88 119 SER A CA 1
ATOM 939 C C . SER A 1 119 ? -15.606 5.021 9.029 1.00 54.88 119 SER A C 1
ATOM 941 O O . SER A 1 119 ? -16.310 6.027 9.150 1.00 54.88 119 SER A O 1
ATOM 943 N N . LEU A 1 120 ? -15.996 3.900 8.428 1.00 54.62 120 LEU A N 1
ATOM 944 C CA . LEU A 1 120 ? -17.270 3.548 7.808 1.00 54.62 120 LEU A CA 1
ATOM 945 C C . LEU A 1 120 ? -18.519 3.729 8.691 1.00 54.62 120 LEU A C 1
ATOM 947 O O . LEU A 1 120 ? -19.608 3.983 8.175 1.00 54.62 120 LEU A O 1
ATOM 951 N N . THR A 1 121 ? -18.381 3.533 10.004 1.00 50.91 121 THR A N 1
ATOM 952 C CA . THR A 1 121 ? -19.516 3.293 10.911 1.00 50.91 121 THR A CA 1
ATOM 953 C C . THR A 1 121 ? -20.056 4.551 11.574 1.00 50.91 121 THR A C 1
ATOM 955 O O . THR A 1 121 ? -21.204 4.550 12.011 1.00 50.91 121 THR A O 1
ATOM 958 N N . ASP A 1 122 ? -19.285 5.641 11.607 1.00 53.81 122 ASP A N 1
ATOM 959 C CA . ASP A 1 122 ? -19.708 6.870 12.271 1.00 53.81 122 ASP A CA 1
ATOM 960 C C . ASP A 1 122 ? -19.533 8.109 11.386 1.00 53.81 122 ASP A C 1
ATOM 962 O O . ASP A 1 122 ? -18.521 8.813 11.384 1.00 53.81 122 ASP A O 1
ATOM 966 N N . ARG A 1 123 ? -20.590 8.402 10.623 1.00 55.28 123 ARG A N 1
ATOM 967 C CA . ARG A 1 123 ? -20.658 9.576 9.743 1.00 55.28 123 ARG A CA 1
ATOM 968 C C . ARG A 1 123 ? -20.778 10.906 10.495 1.00 55.28 123 ARG A C 1
ATOM 970 O O . ARG A 1 123 ? -20.741 11.946 9.841 1.00 55.28 123 ARG A O 1
ATOM 977 N N . ARG A 1 124 ? -20.965 10.911 11.821 1.00 60.62 124 ARG A N 1
ATOM 978 C CA . ARG A 1 124 ? -21.337 12.118 12.586 1.00 60.62 124 ARG A CA 1
ATOM 979 C C . ARG A 1 124 ? -20.357 12.491 13.695 1.00 60.62 124 ARG A C 1
ATOM 981 O O . ARG A 1 124 ? -20.365 13.647 14.108 1.00 60.62 124 ARG A O 1
ATOM 988 N N . ARG A 1 125 ? -19.518 11.562 14.152 1.00 63.25 125 ARG A N 1
ATOM 989 C CA . ARG A 1 125 ? -18.687 11.741 15.354 1.00 63.25 125 ARG A CA 1
ATOM 990 C C . ARG A 1 125 ? -17.492 12.666 15.209 1.00 63.25 125 ARG A C 1
ATOM 992 O O . ARG A 1 125 ? -17.118 13.280 16.197 1.00 63.25 125 ARG A O 1
ATOM 999 N N . PHE A 1 126 ? -16.938 12.805 14.008 1.00 62.53 126 PHE A N 1
ATOM 1000 C CA . PHE A 1 126 ? -15.815 13.714 13.762 1.00 62.53 126 PHE A CA 1
ATOM 1001 C C . PHE A 1 126 ? -16.184 14.743 12.691 1.00 62.53 126 PHE A C 1
ATOM 1003 O O . PHE A 1 126 ? -16.678 14.396 11.611 1.00 62.53 126 PHE A O 1
ATOM 1010 N N . LYS A 1 127 ? -15.992 16.026 12.988 1.00 65.00 127 LYS A N 1
ATOM 1011 C CA . LYS A 1 127 ? -16.194 17.159 12.079 1.00 65.00 127 LYS A CA 1
ATOM 1012 C C . LYS A 1 127 ? -14.838 17.708 11.634 1.00 65.00 127 LYS A C 1
ATOM 1014 O O . LYS A 1 127 ? -13.842 17.575 12.328 1.00 65.00 127 LYS A O 1
ATOM 1019 N N . ALA A 1 128 ? -14.816 18.394 10.490 1.00 62.06 128 ALA A N 1
ATOM 1020 C CA . ALA A 1 128 ? -13.627 19.108 10.003 1.00 62.06 128 ALA A CA 1
ATOM 1021 C C . ALA A 1 128 ? -13.042 20.090 11.030 1.00 62.06 128 ALA A C 1
ATOM 1023 O O . ALA A 1 128 ? -11.834 20.280 11.083 1.00 62.06 128 ALA A O 1
ATOM 1024 N N . ALA A 1 129 ? -13.894 20.673 11.877 1.00 67.12 129 ALA A N 1
ATOM 1025 C CA . ALA A 1 129 ? -13.477 21.584 12.937 1.00 67.12 129 ALA A CA 1
ATOM 1026 C C . ALA A 1 129 ? -12.648 20.917 14.052 1.00 67.12 129 ALA A C 1
ATOM 1028 O O . ALA A 1 129 ? -11.943 21.626 14.763 1.00 67.12 129 ALA A O 1
ATOM 1029 N N . ASP A 1 130 ? -12.701 19.588 14.181 1.00 65.44 130 ASP A N 1
ATOM 1030 C CA . ASP A 1 130 ? -12.024 18.837 15.246 1.00 65.44 130 ASP A CA 1
ATOM 1031 C C . ASP A 1 130 ? -10.546 18.535 14.908 1.00 65.44 130 ASP A C 1
ATOM 1033 O O . ASP A 1 130 ? -9.839 17.937 15.711 1.00 65.44 130 ASP A O 1
ATOM 1037 N N . LEU A 1 131 ? -10.071 18.941 13.721 1.00 60.59 131 LEU A N 1
ATOM 1038 C CA . LEU A 1 131 ? -8.719 18.689 13.190 1.00 60.59 131 LEU A CA 1
ATOM 1039 C C . LEU A 1 131 ? -7.722 19.845 13.384 1.00 60.59 131 LEU A C 1
ATOM 1041 O O . LEU A 1 131 ? -6.716 19.918 12.671 1.00 60.59 131 LEU A O 1
ATOM 1045 N N . ARG A 1 132 ? -8.029 20.773 14.294 1.00 56.00 132 ARG A N 1
ATOM 1046 C CA . ARG A 1 132 ? -7.185 21.944 14.566 1.00 56.00 132 ARG A CA 1
ATOM 1047 C C . ARG A 1 132 ? -5.840 21.547 15.167 1.00 56.00 132 ARG A C 1
ATOM 1049 O O . ARG A 1 132 ? -5.859 20.866 16.212 1.00 56.00 132 ARG A O 1
#

Radius of gyration: 18.04 Å; chains: 1; bounding box: 45×44×43 Å